Protein 3ZRI (pdb70)

Structure (mmCIF, N/CA/C/O backbone):
data_3ZRI
#
_entry.id   3ZRI
#
_cell.length_a   71.898
_cell.length_b   72.990
_cell.length_c   73.033
_cell.angle_alpha   90.00
_cell.angle_beta   90.00
_cell.angle_gamma   90.00
#
_symmetry.space_group_name_H-M   'I 2 2 2'
#
loop_
_entity.id
_entity.type
_entity.pdbx_description
1 polymer 'CLPB PROTEIN'
2 water water
#
loop_
_atom_site.group_PDB
_atom_site.id
_atom_site.type_symbol
_atom_site.label_atom_id
_atom_site.label_alt_id
_atom_site.label_comp_id
_atom_site.label_asym_id
_atom_site.label_entity_id
_atom_site.label_seq_id
_atom_site.pdbx_PDB_ins_code
_atom_site.Cartn_x
_atom_site.Cartn_y
_atom_site.Cartn_z
_atom_site.occupancy
_atom_site.B_iso_or_equiv
_atom_site.auth_seq_id
_atom_site.auth_comp_id
_atom_site.auth_asym_id
_atom_site.auth_atom_id
_atom_site.pdbx_PDB_model_num
ATOM 1 N N . HIS A 1 5 ? 11.043 -51.405 3.273 1.00 28.71 -7 HIS A N 1
ATOM 2 C CA . HIS A 1 5 ? 12.280 -52.102 2.852 1.00 29.74 -7 HIS A CA 1
ATOM 3 C C . HIS A 1 5 ? 13.568 -51.505 3.474 1.00 30.84 -7 HIS A C 1
ATOM 4 O O . HIS A 1 5 ? 13.684 -50.273 3.657 1.00 33.04 -7 HIS A O 1
ATOM 11 N N . HIS A 1 6 ? 14.558 -52.360 3.750 1.00 29.98 -6 HIS A N 1
ATOM 12 C CA . HIS A 1 6 ? 15.794 -51.887 4.333 1.00 31.38 -6 HIS A CA 1
ATOM 13 C C . HIS A 1 6 ? 16.788 -51.206 3.298 1.00 32.66 -6 HIS A C 1
ATOM 14 O O . HIS A 1 6 ? 17.706 -50.493 3.707 1.00 34.10 -6 HIS A O 1
ATOM 21 N N . HIS A 1 7 ? 16.596 -51.442 1.991 1.00 30.95 -5 HIS A N 1
ATOM 22 C CA . HIS A 1 7 ? 17.447 -50.911 0.918 1.00 33.97 -5 HIS A CA 1
ATOM 23 C C . HIS A 1 7 ? 16.606 -50.052 -0.074 1.00 33.60 -5 HIS A C 1
ATOM 24 O O . HIS A 1 7 ? 17.050 -49.818 -1.236 1.00 37.13 -5 HIS A O 1
ATOM 31 N N . HIS A 1 8 ? 15.386 -49.686 0.278 1.00 27.94 -4 HIS A N 1
ATOM 32 C CA . HIS A 1 8 ? 14.763 -48.626 -0.528 1.00 26.44 -4 HIS A CA 1
ATOM 33 C C . HIS A 1 8 ? 14.256 -47.558 0.425 1.00 26.76 -4 HIS A C 1
ATOM 34 O O . HIS A 1 8 ? 13.569 -47.857 1.387 1.00 28.57 -4 HIS A O 1
ATOM 41 N N . HIS A 1 9 ? 14.546 -46.305 0.129 1.00 26.93 -3 HIS A N 1
ATOM 42 C CA . HIS A 1 9 ? 14.100 -45.214 0.941 1.00 27.05 -3 HIS A CA 1
ATOM 43 C C . HIS A 1 9 ? 12.589 -45.018 0.793 1.00 23.90 -3 HIS A C 1
ATOM 44 O O . HIS A 1 9 ? 11.992 -45.400 -0.240 1.00 20.70 -3 HIS A O 1
ATOM 51 N N . HIS A 1 10 ? 11.977 -44.387 1.799 1.00 19.99 -2 HIS A N 1
ATOM 52 C CA . HIS A 1 10 ? 10.645 -43.827 1.592 1.00 18.73 -2 HIS A CA 1
ATOM 53 C C . HIS A 1 10 ? 10.617 -42.830 0.392 1.00 18.45 -2 HIS A C 1
ATOM 54 O O . HIS A 1 10 ? 11.506 -41.962 0.268 1.00 18.84 -2 HIS A O 1
ATOM 61 N N . THR A 1 11 ? 9.547 -42.905 -0.415 1.00 15.35 -1 THR A N 1
ATOM 62 C CA . THR A 1 11 ? 9.337 -41.991 -1.588 1.00 15.12 -1 THR A CA 1
ATOM 63 C C . THR A 1 11 ? 8.004 -41.317 -1.442 1.00 17.36 -1 THR A C 1
ATOM 64 O O . THR A 1 11 ? 7.125 -41.800 -0.712 1.00 18.20 -1 THR A O 1
ATOM 68 N N . ASP A 1 12 ? 7.860 -40.155 -2.060 1.00 18.33 0 ASP A N 1
ATOM 69 C CA . ASP A 1 12 ? 6.603 -39.473 -2.156 1.00 20.02 0 ASP A CA 1
ATOM 70 C C . ASP A 1 12 ? 6.173 -39.330 -3.653 1.00 18.62 0 ASP A C 1
ATOM 71 O O . ASP A 1 12 ? 6.941 -39.684 -4.541 1.00 17.39 0 ASP A O 1
ATOM 76 N N . PRO A 1 13 ? 4.923 -38.904 -3.925 1.00 18.66 1 PRO A N 1
ATOM 77 C CA . PRO A 1 13 ? 4.374 -38.915 -5.289 1.00 19.47 1 PRO A CA 1
ATOM 78 C C . PRO A 1 13 ? 5.342 -38.233 -6.224 1.00 19.19 1 PRO A C 1
ATOM 79 O O . PRO A 1 13 ? 5.989 -37.258 -5.840 1.00 21.32 1 PRO A O 1
ATOM 83 N N . ILE A 1 14 ? 5.466 -38.763 -7.438 1.00 17.14 2 ILE A N 1
ATOM 84 C CA . ILE A 1 14 ? 6.509 -38.301 -8.378 1.00 17.43 2 ILE A CA 1
ATOM 85 C C . ILE A 1 14 ? 6.185 -36.853 -8.711 1.00 19.37 2 ILE A C 1
ATOM 86 O O . ILE A 1 14 ? 4.982 -36.470 -8.800 1.00 20.21 2 ILE A O 1
ATOM 91 N N . ARG A 1 15 ? 7.238 -36.014 -8.771 1.00 16.22 3 ARG A N 1
ATOM 92 C CA . ARG A 1 15 ? 7.136 -34.588 -9.170 1.00 17.67 3 ARG A CA 1
ATOM 93 C C . ARG A 1 15 ? 7.839 -34.433 -10.485 1.00 18.37 3 ARG A C 1
ATOM 94 O O . ARG A 1 15 ? 8.979 -34.852 -10.628 1.00 18.24 3 ARG A O 1
ATOM 102 N N . ILE A 1 16 ? 7.199 -33.763 -11.428 1.00 16.39 4 ILE A N 1
ATOM 103 C CA . ILE A 1 16 ? 7.839 -33.532 -12.720 1.00 18.89 4 ILE A CA 1
ATOM 104 C C . ILE A 1 16 ? 8.700 -32.271 -12.713 1.00 21.86 4 ILE A C 1
ATOM 105 O O . ILE A 1 16 ? 8.312 -31.283 -12.120 1.00 22.74 4 ILE A O 1
ATOM 110 N N . GLU A 1 17 ? 9.856 -32.322 -13.397 1.00 24.18 5 GLU A N 1
ATOM 111 C CA . GLU A 1 17 ? 10.798 -31.208 -13.442 1.00 28.65 5 GLU A CA 1
ATOM 112 C C . GLU A 1 17 ? 10.149 -30.058 -14.085 1.00 27.64 5 GLU A C 1
ATOM 113 O O . GLU A 1 17 ? 9.520 -30.232 -15.112 1.00 25.62 5 GLU A O 1
ATOM 119 N N . LEU A 1 18 ? 10.330 -28.873 -13.505 1.00 27.72 6 LEU A N 1
ATOM 120 C CA A LEU A 1 18 ? 9.742 -27.677 -14.026 0.79 27.41 6 LEU A CA 1
ATOM 121 C CA B LEU A 1 18 ? 9.764 -27.647 -14.003 0.21 26.99 6 LEU A CA 1
ATOM 122 C C . LEU A 1 18 ? 10.039 -27.444 -15.507 1.00 27.54 6 LEU A C 1
ATOM 123 O O . LEU A 1 18 ? 9.136 -27.064 -16.280 1.00 26.67 6 LEU A O 1
ATOM 132 N N . PRO A 1 19 ? 11.313 -27.657 -15.930 1.00 29.53 7 PRO A N 1
ATOM 133 C CA . PRO A 1 19 ? 11.567 -27.370 -17.350 1.00 29.48 7 PRO A CA 1
ATOM 134 C C . PRO A 1 19 ? 10.708 -28.230 -18.305 1.00 26.90 7 PRO A C 1
ATOM 135 O O . PRO A 1 19 ? 10.341 -27.745 -19.373 1.00 26.68 7 PRO A O 1
ATOM 139 N N . THR A 1 20 ? 10.387 -29.468 -17.893 1.00 25.34 8 THR A N 1
ATOM 140 C CA . THR A 1 20 ? 9.580 -30.388 -18.720 1.00 24.15 8 THR A CA 1
ATOM 141 C C . THR A 1 20 ? 8.125 -29.849 -18.763 1.00 24.50 8 THR A C 1
ATOM 142 O O . THR A 1 20 ? 7.480 -29.838 -19.810 1.00 24.12 8 THR A O 1
ATOM 146 N N . LEU A 1 21 ? 7.630 -29.298 -17.660 1.00 21.45 9 LEU A N 1
ATOM 147 C CA . LEU A 1 21 ? 6.268 -28.719 -17.695 1.00 22.31 9 LEU A CA 1
ATOM 148 C C . LEU A 1 21 ? 6.165 -27.481 -18.558 1.00 24.19 9 LEU A C 1
ATOM 149 O O . LEU A 1 21 ? 5.191 -27.297 -19.294 1.00 24.07 9 LEU A O 1
ATOM 154 N N . ILE A 1 22 ? 7.180 -26.623 -18.438 1.00 25.75 10 ILE A N 1
ATOM 155 C CA . ILE A 1 22 ? 7.264 -25.410 -19.197 1.00 27.03 10 ILE A CA 1
ATOM 156 C C . ILE A 1 22 ? 7.226 -25.712 -20.709 1.00 27.50 10 ILE A C 1
ATOM 157 O O . ILE A 1 22 ? 6.536 -25.047 -21.476 1.00 29.19 10 ILE A O 1
ATOM 162 N N . ALA A 1 23 ? 7.916 -26.762 -21.132 1.00 29.04 11 AL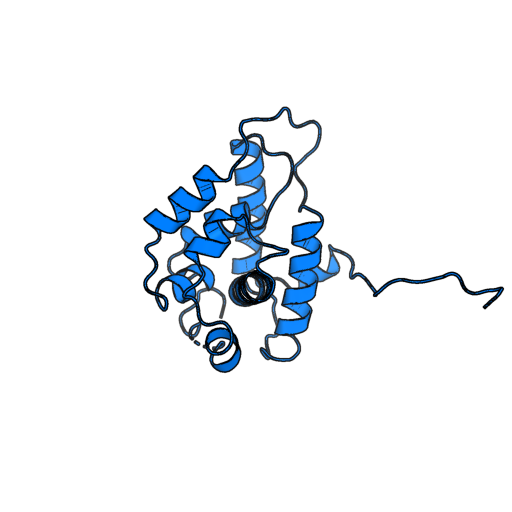A A N 1
ATOM 163 C CA . ALA A 1 23 ? 7.878 -27.144 -22.543 1.00 29.94 11 ALA A CA 1
ATOM 164 C C . ALA A 1 23 ? 6.510 -27.587 -23.073 1.00 28.56 11 ALA A C 1
ATOM 165 O O . ALA A 1 23 ? 6.338 -27.581 -24.296 1.00 29.83 11 ALA A O 1
ATOM 167 N N . LYS A 1 24 ? 5.557 -27.994 -22.208 1.00 25.93 12 LYS A N 1
ATOM 168 C CA . LYS A 1 24 ? 4.182 -28.348 -22.634 1.00 26.09 12 LYS A CA 1
ATOM 169 C C . LYS A 1 24 ? 3.316 -27.147 -22.973 1.00 27.57 12 LYS A C 1
ATOM 170 O O . LYS A 1 24 ? 2.274 -27.279 -23.649 1.00 27.52 12 LYS A O 1
ATOM 176 N N . LEU A 1 25 ? 3.703 -26.002 -22.427 1.00 28.61 13 LEU A N 1
ATOM 177 C CA . LEU A 1 25 ? 2.854 -24.781 -22.540 1.00 30.01 13 LEU A CA 1
ATOM 178 C C . LEU A 1 25 ? 2.579 -24.379 -23.984 1.00 31.20 13 LEU A C 1
ATOM 179 O O . LEU A 1 25 ? 3.506 -24.442 -24.793 1.00 29.78 13 LEU A O 1
ATOM 184 N N . ASN A 1 26 ? 1.312 -24.085 -24.349 1.00 32.34 14 ASN A N 1
ATOM 185 C CA A ASN A 1 26 ? 1.065 -23.497 -25.657 0.30 32.35 14 ASN A CA 1
ATOM 186 C CA B ASN A 1 26 ? 0.966 -23.429 -25.649 0.70 32.62 14 ASN A CA 1
ATOM 187 C C . ASN A 1 26 ? 1.815 -22.153 -25.765 1.00 33.49 14 ASN A C 1
ATOM 188 O O . ASN A 1 26 ? 2.218 -21.562 -24.750 1.00 30.99 14 ASN A O 1
ATOM 197 N N . ALA A 1 27 ? 2.148 -21.731 -26.993 1.00 34.44 15 ALA A N 1
ATOM 198 C CA . ALA A 1 27 ? 2.955 -20.527 -27.145 1.00 35.86 15 ALA A CA 1
ATOM 199 C C . ALA A 1 27 ? 2.333 -19.294 -26.443 1.00 35.72 15 ALA A C 1
ATOM 200 O O . ALA A 1 27 ? 3.043 -18.520 -25.775 1.00 32.40 15 ALA A O 1
ATOM 202 N N . GLN A 1 28 ? 1.003 -19.143 -26.585 1.00 35.74 16 GLN A N 1
ATOM 203 C CA . GLN A 1 28 ? 0.285 -17.930 -26.173 1.00 37.36 16 GLN A CA 1
ATOM 204 C C . GLN A 1 28 ? 0.222 -18.030 -24.668 1.00 34.27 16 GLN A C 1
ATOM 205 O O . GLN A 1 28 ? 0.543 -17.111 -23.868 1.00 33.07 16 GLN A O 1
ATOM 211 N N . SER A 1 29 ? -0.101 -19.248 -24.246 1.00 36.30 17 SER A N 1
ATOM 212 C CA . SER A 1 29 ? -0.022 -19.508 -22.833 1.00 33.94 17 SER A CA 1
ATOM 213 C C . SER A 1 29 ? 1.370 -19.224 -22.234 1.00 32.62 17 SER A C 1
ATOM 214 O O . SER A 1 29 ? 1.441 -18.843 -21.083 1.00 30.94 17 SER A O 1
ATOM 217 N N . LYS A 1 30 ? 2.465 -19.481 -22.956 1.00 34.30 18 LYS A N 1
ATOM 218 C CA . LYS A 1 30 ? 3.825 -19.290 -22.396 1.00 33.83 18 LYS A CA 1
ATOM 219 C C . LYS A 1 30 ? 4.415 -17.847 -22.352 1.00 35.29 18 LYS A C 1
ATOM 220 O O . LYS A 1 30 ? 5.301 -17.527 -21.512 1.00 35.98 18 LYS A O 1
ATOM 226 N N . LEU A 1 31 ? 4.045 -17.019 -23.312 1.00 35.50 19 LEU A N 1
ATOM 227 C CA . LEU A 1 31 ? 4.393 -15.594 -23.207 1.00 35.94 19 LEU A CA 1
ATOM 228 C C . LEU A 1 31 ? 3.733 -14.961 -21.949 1.00 34.68 19 LEU A C 1
ATOM 229 O O . LEU A 1 31 ? 4.341 -14.131 -21.248 1.00 35.04 19 LEU A O 1
ATOM 234 N N . ALA A 1 32 ? 2.538 -15.428 -21.597 1.00 34.25 20 ALA A N 1
ATOM 235 C CA . ALA A 1 32 ? 1.880 -14.802 -20.446 1.00 33.04 20 ALA A CA 1
ATOM 236 C C . ALA A 1 32 ? 2.668 -15.015 -19.138 1.00 33.84 20 ALA A C 1
ATOM 237 O O . ALA A 1 32 ? 2.751 -14.115 -18.303 1.00 30.51 20 ALA A O 1
ATOM 239 N N . LEU A 1 33 ? 3.326 -16.196 -18.983 1.00 33.89 21 LEU A N 1
ATOM 24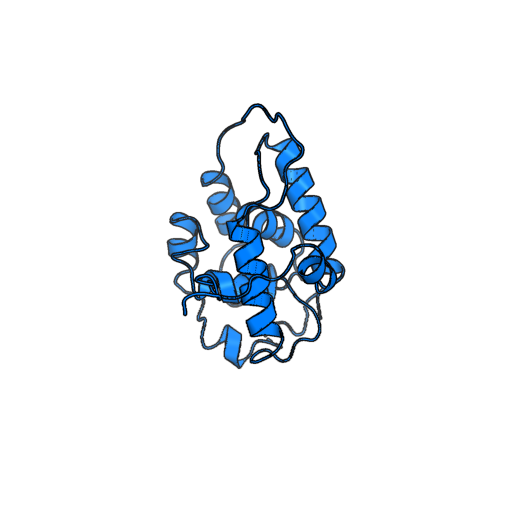0 C CA . LEU A 1 33 ? 4.124 -16.445 -17.789 1.00 33.90 21 LEU A CA 1
ATOM 241 C C . LEU A 1 33 ? 5.327 -15.589 -17.690 1.00 33.92 21 LEU A C 1
ATOM 242 O O . LEU A 1 33 ? 5.752 -15.226 -16.600 1.00 37.46 21 LEU A O 1
ATOM 247 N N . GLU A 1 34 ? 5.944 -15.311 -18.833 1.00 35.80 22 GLU A N 1
ATOM 248 C CA . GLU A 1 34 ? 7.146 -14.509 -18.901 1.00 34.45 22 GLU A CA 1
ATOM 249 C C . GLU A 1 34 ? 6.730 -13.091 -18.540 1.00 33.27 22 GLU A C 1
ATOM 250 O O . GLU A 1 34 ? 7.410 -12.378 -17.793 1.00 31.15 22 GLU A O 1
ATOM 256 N N . GLN A 1 35 ? 5.586 -12.708 -19.051 1.00 32.47 23 GLN A N 1
ATOM 257 C CA . GLN A 1 35 ? 5.064 -11.396 -18.693 1.00 33.35 23 GLN A CA 1
ATOM 258 C C . GLN A 1 35 ? 4.586 -11.290 -17.240 1.00 31.71 23 GLN A C 1
ATOM 259 O O . GLN A 1 35 ? 4.668 -10.211 -16.600 1.00 31.45 23 GLN A O 1
ATOM 265 N N . ALA A 1 36 ? 4.090 -12.413 -16.714 1.00 32.17 24 ALA A N 1
ATOM 266 C CA . ALA A 1 36 ? 3.719 -12.452 -15.307 1.00 29.29 24 ALA A CA 1
ATOM 267 C C . ALA A 1 36 ? 4.983 -12.267 -14.448 1.00 29.29 24 ALA A C 1
ATOM 268 O O . ALA A 1 36 ? 4.986 -11.540 -13.485 1.00 29.80 24 ALA A O 1
ATOM 270 N N . ALA A 1 37 ? 6.114 -12.849 -14.868 1.00 32.44 25 ALA A N 1
ATOM 271 C CA . ALA A 1 37 ? 7.397 -12.571 -14.219 1.00 31.06 25 ALA A CA 1
ATOM 272 C C . ALA A 1 37 ? 7.833 -11.114 -14.302 1.00 30.99 25 ALA A C 1
ATOM 273 O O . ALA A 1 37 ? 8.311 -10.528 -13.323 1.00 30.61 25 ALA A O 1
ATOM 275 N N . SER A 1 38 ? 7.624 -10.487 -15.457 1.00 32.44 26 SER A N 1
ATOM 276 C CA . SER A 1 38 ? 7.881 -9.055 -15.614 1.00 31.65 26 SER A CA 1
ATOM 277 C C . SER A 1 38 ? 6.981 -8.236 -14.717 1.00 30.19 26 SER A C 1
ATOM 278 O O . SER A 1 38 ? 7.433 -7.291 -14.049 1.00 30.19 26 SER A O 1
ATOM 281 N N . LEU A 1 39 ? 5.711 -8.633 -14.667 1.00 29.40 27 LEU A N 1
ATOM 282 C CA . LEU A 1 39 ? 4.766 -7.986 -13.754 1.00 28.17 27 LEU A CA 1
ATOM 283 C C . LEU A 1 39 ? 5.278 -8.118 -12.313 1.00 29.06 27 LEU A C 1
ATOM 284 O O . LEU A 1 39 ? 5.254 -7.156 -11.554 1.00 29.87 27 LEU A O 1
ATOM 289 N N . CYS A 1 40 ? 5.804 -9.293 -11.958 1.00 29.97 28 CYS A N 1
ATOM 290 C CA . CYS A 1 40 ? 6.490 -9.430 -10.682 1.00 30.89 28 CYS A CA 1
ATOM 291 C C . CYS A 1 40 ? 7.561 -8.402 -10.341 1.00 32.43 28 CYS A C 1
ATOM 292 O O . CYS A 1 40 ? 7.531 -7.839 -9.273 1.00 32.68 28 CYS A O 1
ATOM 295 N N . ILE A 1 41 ? 8.543 -8.191 -11.219 1.00 33.63 29 ILE A N 1
ATOM 296 C CA . ILE A 1 41 ? 9.582 -7.172 -10.989 1.00 34.83 29 ILE A CA 1
ATOM 297 C C . ILE A 1 41 ? 9.002 -5.802 -10.753 1.00 35.19 29 ILE A C 1
ATOM 298 O O . ILE A 1 41 ? 9.397 -5.094 -9.797 1.00 34.93 29 ILE A O 1
ATOM 303 N N . GLU A 1 42 ? 8.051 -5.440 -11.627 1.00 35.77 30 GLU A N 1
ATOM 304 C CA . GLU A 1 42 ? 7.366 -4.151 -11.604 1.00 36.82 30 GLU A CA 1
ATOM 305 C C . GLU A 1 42 ? 6.741 -3.941 -10.229 1.00 35.54 30 GLU A C 1
ATOM 306 O O . GLU A 1 42 ? 6.959 -2.895 -9.606 1.00 37.15 30 GLU A O 1
ATOM 312 N N . ARG A 1 43 ? 6.039 -4.976 -9.716 1.00 32.63 31 ARG A N 1
ATOM 313 C CA . ARG A 1 43 ? 5.437 -4.923 -8.369 1.00 31.40 31 ARG A CA 1
ATOM 314 C C . ARG A 1 43 ? 6.345 -5.161 -7.152 1.00 28.77 31 ARG A C 1
ATOM 315 O O . ARG A 1 43 ? 5.898 -5.010 -6.027 1.00 29.11 31 ARG A O 1
ATOM 323 N N . GLN A 1 44 ? 7.615 -5.483 -7.374 1.00 29.06 32 GLN A N 1
ATOM 324 C CA . GLN A 1 44 ? 8.554 -5.825 -6.287 1.00 28.81 32 GLN A CA 1
ATOM 325 C C . GLN A 1 44 ? 8.040 -7.045 -5.555 1.00 25.01 32 GLN A C 1
ATOM 326 O O . GLN A 1 44 ? 7.987 -7.075 -4.338 1.00 27.24 32 GLN A O 1
ATOM 332 N N . HIS A 1 45 ? 7.549 -8.035 -6.309 1.00 23.92 33 HIS A N 1
ATOM 333 C CA . HIS A 1 45 ? 7.107 -9.285 -5.677 1.00 21.27 33 HIS A CA 1
ATOM 334 C C . HIS A 1 45 ? 8.177 -10.359 -5.940 1.00 20.04 33 HIS A C 1
ATOM 335 O O . HIS A 1 45 ? 8.730 -10.428 -7.038 1.00 19.73 33 HIS A O 1
ATOM 342 N N . PRO A 1 46 ? 8.446 -11.219 -4.931 1.00 19.20 34 PRO A N 1
ATOM 343 C CA . PRO A 1 46 ? 9.574 -12.142 -5.040 1.00 18.11 34 PRO A CA 1
ATOM 344 C C . PRO A 1 46 ? 9.379 -13.416 -5.828 1.00 17.07 34 PRO A C 1
ATOM 345 O O . PRO A 1 46 ? 10.362 -14.084 -6.153 1.00 16.55 34 PRO A O 1
ATOM 349 N N . GLU A 1 47 ? 8.147 -13.778 -6.137 1.00 15.69 35 GLU A N 1
ATOM 350 C CA . GLU A 1 47 ? 7.923 -15.029 -6.905 1.00 15.68 35 GLU A CA 1
ATOM 351 C C . GLU A 1 47 ? 6.638 -14.939 -7.719 1.00 15.57 35 GLU A C 1
ATOM 352 O O . GLU A 1 47 ? 5.723 -14.215 -7.350 1.00 15.20 35 GLU A O 1
ATOM 358 N N . VAL A 1 48 ? 6.625 -15.630 -8.853 1.00 14.37 36 VAL A N 1
ATOM 359 C CA . VAL A 1 48 ? 5.484 -15.522 -9.775 1.00 15.87 36 VAL A CA 1
ATOM 360 C C . VAL A 1 48 ? 4.387 -16.443 -9.244 1.00 15.42 36 VAL A C 1
ATOM 361 O O . VAL A 1 48 ? 4.676 -17.596 -8.944 1.00 15.33 36 VAL A O 1
ATOM 365 N N . THR A 1 49 ? 3.150 -15.925 -9.095 1.00 1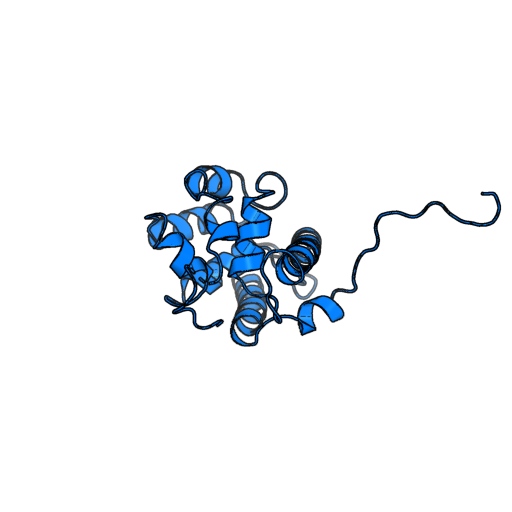6.10 37 THR A N 1
ATOM 366 C CA . THR A 1 49 ? 2.046 -16.723 -8.536 1.00 15.54 37 THR A CA 1
ATOM 367 C C . THR A 1 49 ? 0.942 -16.859 -9.609 1.00 14.88 37 THR A C 1
ATOM 368 O O . THR A 1 49 ? 0.970 -16.225 -10.645 1.00 14.08 37 THR A O 1
ATOM 372 N N . LEU A 1 50 ? 0.060 -17.807 -9.381 1.00 12.59 38 LEU A N 1
ATOM 373 C CA . LEU A 1 50 ? -1.108 -17.942 -10.193 1.00 12.43 38 LEU A CA 1
ATOM 374 C C . LEU A 1 50 ? -1.760 -16.558 -10.383 1.00 11.08 38 LEU A C 1
ATOM 375 O O . LEU A 1 50 ? -2.226 -16.217 -11.488 1.00 12.96 38 LEU A O 1
ATOM 380 N N . GLU A 1 51 ? -1.857 -15.757 -9.298 1.00 12.04 39 GLU A N 1
ATOM 381 C CA . GLU A 1 51 ? -2.604 -14.489 -9.465 1.00 12.08 39 GLU A CA 1
ATOM 382 C C . GLU A 1 51 ? -1.935 -13.624 -10.505 1.00 11.99 39 GLU A C 1
ATOM 383 O O . GLU A 1 51 ? -2.609 -12.893 -11.273 1.00 11.93 39 GLU A O 1
ATOM 389 N N . HIS A 1 52 ? -0.586 -13.581 -10.515 1.00 15.02 40 HIS A N 1
ATOM 390 C CA . HIS A 1 52 ? 0.093 -12.792 -11.567 1.00 13.98 40 HIS A CA 1
ATOM 391 C C . HIS A 1 52 ? -0.250 -13.295 -12.931 1.00 13.79 40 HIS A C 1
ATOM 392 O O . HIS A 1 52 ? -0.388 -12.488 -13.895 1.00 14.31 40 HIS A O 1
ATOM 399 N N . TYR A 1 53 ? -0.260 -14.619 -13.090 1.00 13.51 41 TYR A N 1
ATOM 400 C CA . TYR A 1 53 ? -0.594 -15.219 -14.387 1.00 14.93 41 TYR A CA 1
ATOM 401 C C . TYR A 1 53 ? -2.024 -14.867 -14.810 1.00 16.86 41 TYR A C 1
ATOM 402 O O . TYR A 1 53 ? -2.211 -14.401 -15.936 1.00 16.95 41 TYR A O 1
ATOM 411 N N . LEU A 1 54 ? -3.006 -14.968 -13.882 1.00 15.61 42 LEU A N 1
ATOM 412 C CA . LEU A 1 54 ? -4.385 -14.619 -14.217 1.00 13.80 42 LEU A CA 1
ATOM 413 C C . LEU A 1 54 ? -4.446 -13.126 -14.586 1.00 16.44 42 LEU A C 1
ATOM 414 O O . LEU A 1 54 ? -5.121 -12.714 -15.539 1.00 17.21 42 LEU A O 1
ATOM 419 N N . ASP A 1 55 ? -3.701 -12.311 -13.838 1.00 13.62 43 ASP A N 1
ATOM 420 C CA . ASP A 1 55 ? -3.732 -10.847 -14.117 1.00 14.46 43 ASP A CA 1
ATOM 421 C C . ASP A 1 55 ? -3.386 -10.566 -15.587 1.00 17.45 43 ASP A C 1
ATOM 422 O O . ASP A 1 55 ? -4.056 -9.783 -16.265 1.00 17.79 43 ASP A O 1
ATOM 427 N N . VAL A 1 56 ? -2.303 -11.175 -16.062 1.00 17.13 44 VAL A N 1
ATOM 428 C CA . VAL A 1 56 ? -1.768 -10.890 -17.403 1.00 19.93 44 VAL A CA 1
ATOM 429 C C . VAL A 1 56 ? -2.718 -11.489 -18.411 1.00 20.26 44 VAL A C 1
ATOM 430 O O . VAL A 1 56 ? -2.960 -10.888 -19.463 1.00 21.66 44 VAL A O 1
ATOM 434 N N . LEU A 1 57 ? -3.292 -12.658 -18.087 1.00 19.71 45 LEU A N 1
ATOM 435 C CA . LEU A 1 57 ? -4.283 -13.258 -19.000 1.00 20.52 45 LEU A CA 1
ATOM 436 C C . LEU A 1 57 ? -5.557 -12.445 -19.193 1.00 21.36 45 LEU A C 1
ATOM 437 O O . LEU A 1 57 ? -6.184 -12.519 -20.254 1.00 21.07 45 LEU A O 1
ATOM 442 N N . LEU A 1 58 ? -5.932 -11.646 -18.190 1.00 21.48 46 LEU A N 1
ATOM 443 C CA . LEU A 1 58 ? -7.118 -10.781 -18.322 1.00 24.29 46 LEU A CA 1
ATOM 444 C C . LEU A 1 58 ? -6.960 -9.689 -19.372 1.00 25.42 46 LEU A C 1
ATOM 445 O O . LEU A 1 58 ? -7.961 -9.121 -19.840 1.00 26.19 46 LEU A O 1
ATOM 450 N N . ASP A 1 59 ? -5.722 -9.463 -19.814 1.00 26.55 47 ASP A N 1
ATOM 451 C CA . ASP A 1 59 ? -5.468 -8.431 -20.815 1.00 29.14 47 ASP A CA 1
ATOM 452 C C . ASP A 1 59 ? -5.715 -8.900 -22.228 1.00 29.33 47 ASP A C 1
ATOM 453 O O . ASP A 1 59 ? -5.765 -8.092 -23.147 1.00 30.84 47 ASP A O 1
ATOM 458 N N . ASN A 1 60 ? -5.870 -10.202 -22.424 1.00 25.95 48 ASN A N 1
ATOM 459 C CA . ASN A 1 60 ? -6.127 -10.771 -23.725 1.00 25.39 48 ASN A CA 1
ATOM 460 C C . ASN A 1 60 ? -7.579 -11.268 -23.727 1.00 25.63 48 ASN A C 1
ATOM 461 O O . ASN A 1 60 ? -7.893 -12.223 -23.016 1.00 23.82 48 ASN A O 1
ATOM 466 N N . PRO A 1 61 ? -8.497 -10.592 -24.499 1.00 25.53 49 PRO A N 1
ATOM 467 C CA . PRO A 1 61 ? -9.931 -10.954 -24.501 1.00 25.41 49 PRO A CA 1
ATOM 468 C C . PRO A 1 61 ? -10.167 -12.356 -25.037 1.00 23.21 49 PRO A C 1
ATOM 469 O O . PRO A 1 61 ? -11.226 -12.968 -24.770 1.00 22.40 49 PRO A O 1
ATOM 473 N N . LEU A 1 62 ? -9.175 -12.920 -25.747 1.00 21.40 50 LEU A N 1
ATOM 474 C CA . LEU A 1 62 ? -9.313 -14.300 -26.228 1.00 21.41 50 LEU A CA 1
ATOM 475 C C . LEU A 1 62 ? -8.426 -15.316 -25.481 1.00 20.46 50 LEU A C 1
ATOM 476 O O . LEU A 1 62 ? -8.169 -16.384 -25.995 1.00 20.89 50 LEU A O 1
ATOM 481 N N . SER A 1 63 ? -7.945 -14.972 -24.281 1.00 19.12 51 SER A N 1
ATOM 482 C CA . SER A 1 63 ? -7.308 -16.051 -23.459 1.00 17.70 51 SER A CA 1
ATOM 483 C C . SER A 1 63 ? -8.397 -16.996 -22.950 1.00 16.51 51 SER A C 1
ATOM 484 O O . SER A 1 63 ? -9.604 -16.632 -22.874 1.00 17.75 51 SER A O 1
ATOM 487 N N . ASP A 1 64 ? -8.023 -18.214 -22.564 1.00 16.22 52 ASP A N 1
ATOM 488 C CA . ASP A 1 64 ? -9.033 -19.176 -22.134 1.00 14.74 52 ASP A CA 1
ATOM 489 C C . ASP A 1 64 ? -9.664 -18.563 -20.910 1.00 14.89 52 ASP A C 1
ATOM 490 O O . ASP A 1 64 ? -10.825 -18.768 -20.659 1.00 15.69 52 ASP A O 1
ATOM 495 N N . VAL A 1 65 ? -8.818 -17.936 -20.060 1.00 15.88 53 VAL A N 1
ATOM 496 C CA . VAL A 1 65 ? -9.362 -17.374 -18.787 1.00 15.35 53 VAL A CA 1
ATOM 497 C C . VAL A 1 65 ? -10.456 -16.329 -19.061 1.00 16.66 53 VAL A C 1
ATOM 498 O O . VAL A 1 65 ? -11.525 -16.364 -18.428 1.00 16.21 53 VAL A O 1
ATOM 502 N N . ARG A 1 66 ? -10.202 -15.408 -19.979 1.00 16.82 54 ARG A N 1
ATOM 503 C CA . ARG A 1 66 ? -11.238 -14.400 -20.285 1.00 19.54 54 ARG A CA 1
ATOM 504 C C . ARG A 1 66 ? -12.508 -15.055 -20.822 1.00 20.58 54 ARG A C 1
ATOM 505 O O . ARG A 1 66 ? -13.626 -14.564 -20.520 1.00 20.83 54 ARG A O 1
ATOM 513 N N . LEU A 1 67 ? -12.362 -16.112 -21.627 1.00 17.66 55 LEU A N 1
ATOM 514 C CA . LEU A 1 67 ? -13.527 -16.780 -22.188 1.00 19.45 55 LEU A CA 1
ATOM 515 C C . LEU A 1 67 ? -14.336 -17.480 -21.107 1.00 19.49 55 LEU A C 1
ATOM 516 O O . LEU A 1 67 ? -15.576 -17.516 -21.238 1.00 20.78 55 LEU A O 1
ATOM 521 N N . VAL A 1 68 ? -13.659 -18.082 -20.096 1.00 19.05 56 VAL A N 1
ATOM 522 C CA . VAL A 1 68 ? -14.362 -18.710 -18.985 1.00 18.60 56 VAL A CA 1
ATOM 523 C C . VAL A 1 68 ? -15.076 -17.631 -18.170 1.00 18.36 56 VAL A C 1
ATOM 524 O O . VAL A 1 68 ? -16.262 -17.808 -17.785 1.00 21.04 56 VAL A O 1
ATOM 528 N N . LEU A 1 69 ? -14.411 -16.495 -17.974 1.00 16.78 57 LEU A N 1
ATOM 529 C CA . LEU A 1 69 ? -15.015 -15.464 -17.111 1.00 19.66 57 LEU A CA 1
ATOM 530 C C . LEU A 1 69 ? -16.269 -14.921 -17.860 1.00 23.02 57 LEU A C 1
ATOM 531 O O . LEU A 1 69 ? -17.284 -14.625 -17.246 1.00 23.49 57 LEU A O 1
ATOM 536 N N . LYS A 1 70 ? -16.167 -14.774 -19.174 1.00 22.37 58 LYS A N 1
ATOM 537 C CA . LYS A 1 70 ? -17.316 -14.239 -19.932 1.00 25.12 58 LYS A CA 1
ATOM 538 C C . LYS A 1 70 ? -18.519 -15.202 -19.785 1.00 26.89 58 LYS A C 1
ATOM 539 O O . LYS A 1 70 ? -19.673 -14.755 -19.574 1.00 25.58 58 LYS A O 1
ATOM 545 N N . GLN A 1 71 ? -18.250 -16.505 -19.921 1.00 26.84 59 GLN A N 1
ATOM 546 C CA A GLN A 1 71 ? -19.268 -17.537 -19.803 0.48 29.41 59 GLN A CA 1
ATOM 547 C CA B GLN A 1 71 ? -19.309 -17.492 -19.826 0.52 29.11 59 GLN A CA 1
ATOM 548 C C . GLN A 1 71 ? -19.929 -17.475 -18.423 1.00 30.80 59 GLN A C 1
ATOM 549 O O . GLN A 1 71 ? -21.158 -17.566 -18.281 1.00 32.41 59 GLN A O 1
ATOM 560 N N . ALA A 1 72 ? -19.127 -17.297 -17.385 1.00 28.62 60 ALA A N 1
ATOM 561 C CA . ALA A 1 72 ? -19.668 -17.135 -16.032 1.00 29.48 60 ALA A CA 1
ATOM 562 C C . ALA A 1 72 ? -20.321 -15.773 -15.647 1.00 30.53 60 ALA A C 1
ATOM 563 O O . ALA A 1 72 ? -20.792 -15.570 -14.501 1.00 30.11 60 ALA A O 1
ATOM 565 N N . GLY A 1 73 ? -20.323 -14.818 -16.580 1.00 29.94 61 GLY A N 1
ATOM 566 C CA . GLY A 1 73 ? -20.763 -13.474 -16.262 1.00 30.04 61 GLY A CA 1
ATOM 567 C C . GLY A 1 73 ? -19.940 -12.682 -15.273 1.00 30.29 61 GLY A C 1
ATOM 568 O O . GLY A 1 73 ? -20.501 -11.805 -14.557 1.00 29.60 61 GLY A O 1
ATOM 569 N N . LEU A 1 74 ? -18.610 -12.912 -15.236 1.00 25.64 62 LEU A N 1
ATOM 570 C CA . LEU A 1 74 ? -17.764 -12.132 -14.376 1.00 26.73 62 LEU A CA 1
ATOM 571 C C . LEU A 1 74 ? -17.049 -11.010 -15.081 1.00 27.86 62 LEU A C 1
ATOM 572 O O . LEU A 1 74 ? -16.325 -11.250 -16.057 1.00 27.68 62 LEU A O 1
ATOM 577 N N . GLU A 1 75 ? -17.218 -9.779 -14.589 1.00 30.17 63 GLU A N 1
ATOM 578 C CA . GLU A 1 75 ? -16.605 -8.636 -15.286 1.00 34.03 63 GLU A CA 1
ATOM 579 C C . GLU A 1 75 ? -15.109 -8.613 -15.065 1.00 33.24 63 GLU A C 1
ATOM 580 O O . GLU A 1 75 ? -14.644 -8.830 -13.947 1.00 31.98 63 GLU A O 1
ATOM 586 N N . VAL A 1 76 ? -14.359 -8.323 -16.123 1.00 33.98 64 VAL A N 1
ATOM 587 C CA . VAL A 1 76 ? -12.908 -8.300 -16.013 1.00 33.78 64 VAL A CA 1
ATOM 588 C C . VAL A 1 76 ? -12.427 -7.301 -14.952 1.00 33.51 64 VAL A C 1
ATOM 589 O O . VAL A 1 76 ? -11.440 -7.563 -14.227 1.00 31.05 64 VAL A O 1
ATOM 593 N N . ASP A 1 77 ? -13.117 -6.153 -14.854 1.00 33.59 65 ASP A N 1
ATOM 594 C CA . ASP A 1 77 ? -12.700 -5.142 -13.896 1.00 34.67 65 ASP A CA 1
ATOM 595 C C . ASP A 1 77 ? -12.809 -5.661 -12.502 1.00 32.46 65 ASP A C 1
ATOM 596 O O . ASP A 1 77 ? -11.932 -5.392 -11.683 1.00 30.84 65 ASP A O 1
ATOM 601 N N . GLN A 1 78 ? -13.904 -6.353 -12.199 1.00 32.47 66 GLN A N 1
ATOM 602 C CA . GLN A 1 78 ? -14.083 -6.883 -10.843 1.00 32.78 66 GLN A CA 1
ATOM 60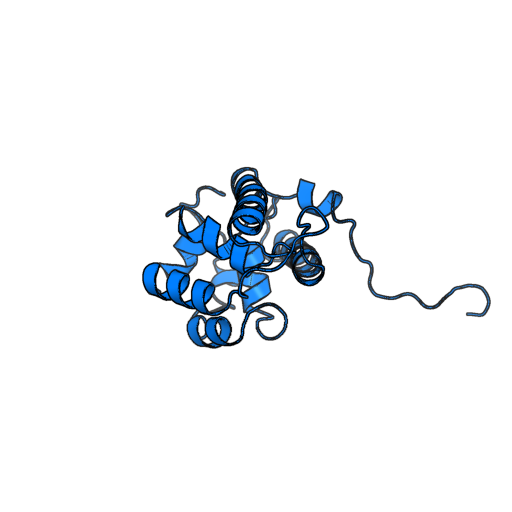3 C C . GLN A 1 78 ? -12.959 -7.863 -10.516 1.00 29.57 66 GLN A C 1
ATOM 604 O O . GLN A 1 78 ? -12.470 -7.911 -9.381 1.00 29.19 66 GLN A O 1
ATOM 610 N N . VAL A 1 79 ? -12.574 -8.669 -11.514 1.00 27.18 67 VAL A N 1
ATOM 611 C CA . VAL A 1 79 ? -11.585 -9.723 -11.261 1.00 24.28 67 VAL A CA 1
ATOM 612 C C . VAL A 1 79 ? -10.207 -9.101 -11.074 1.00 23.49 67 VAL A C 1
ATOM 613 O O . VAL A 1 79 ? -9.449 -9.488 -10.178 1.00 20.33 67 VAL A O 1
ATOM 617 N N . LYS A 1 80 ? -9.878 -8.145 -11.926 1.00 23.05 68 LYS A N 1
ATOM 618 C CA . LYS A 1 80 ? -8.622 -7.402 -11.841 1.00 24.60 68 LYS A CA 1
ATOM 619 C C . LYS A 1 80 ? -8.435 -6.748 -10.481 1.00 24.67 68 LYS A C 1
ATOM 620 O O . LYS A 1 80 ? -7.348 -6.832 -9.889 1.00 22.86 68 LYS A O 1
ATOM 626 N N . GLN A 1 81 ? -9.496 -6.048 -10.003 1.00 24.73 69 GLN A N 1
ATOM 627 C CA . GLN A 1 81 ? -9.478 -5.396 -8.691 1.00 25.78 69 GLN A CA 1
ATOM 628 C C . GLN A 1 81 ? -9.313 -6.395 -7.573 1.00 23.49 69 GLN A C 1
ATOM 629 O O . GLN A 1 81 ? -8.567 -6.164 -6.616 1.00 22.85 69 GLN A O 1
ATOM 635 N N . ALA A 1 82 ? -10.013 -7.526 -7.673 1.00 22.49 70 ALA A N 1
ATOM 636 C CA . ALA A 1 82 ? -9.857 -8.575 -6.691 1.00 21.04 70 ALA A CA 1
ATOM 637 C C . ALA A 1 82 ? -8.431 -9.105 -6.630 1.00 20.59 70 ALA A C 1
ATOM 638 O O . ALA A 1 82 ? -7.868 -9.219 -5.527 1.00 21.26 70 ALA A O 1
ATOM 640 N N . ILE A 1 83 ? -7.829 -9.402 -7.792 1.00 20.28 71 ILE A N 1
ATOM 641 C CA . ILE A 1 83 ? -6.469 -9.891 -7.810 1.00 17.79 71 ILE A CA 1
ATOM 642 C C . ILE A 1 83 ? -5.575 -8.805 -7.184 1.00 19.17 71 ILE A C 1
ATOM 643 O O . ILE A 1 83 ? -4.687 -9.096 -6.346 1.00 18.30 71 ILE A O 1
ATOM 648 N N . ALA A 1 84 ? -5.751 -7.534 -7.613 1.00 18.97 72 ALA A N 1
ATOM 649 C CA . ALA A 1 84 ? -4.843 -6.508 -7.087 1.00 20.68 72 ALA A CA 1
ATOM 650 C C . ALA A 1 84 ? -4.893 -6.394 -5.556 1.00 21.83 72 ALA A C 1
ATOM 651 O O . ALA A 1 84 ? -3.864 -6.165 -4.908 1.00 20.14 72 ALA A O 1
ATOM 653 N N . SER A 1 85 ? -6.095 -6.572 -4.970 1.00 21.37 73 SER A N 1
ATOM 654 C CA . SER A 1 85 ? -6.219 -6.407 -3.551 1.00 24.09 73 SER A CA 1
ATOM 655 C C . SER A 1 85 ? -5.500 -7.543 -2.821 1.00 24.00 73 SER A C 1
ATOM 656 O O . SER A 1 85 ? -5.224 -7.412 -1.627 1.00 23.92 73 SER A O 1
ATOM 659 N N . THR A 1 86 ? -5.162 -8.615 -3.539 1.00 20.75 74 THR A N 1
ATOM 660 C CA . THR A 1 86 ? -4.501 -9.778 -2.874 1.00 21.78 74 THR A CA 1
ATOM 661 C C . THR A 1 86 ? -2.988 -9.688 -2.834 1.00 21.67 74 THR A C 1
ATOM 662 O O . THR A 1 86 ? -2.335 -10.425 -2.102 1.00 20.58 74 THR A O 1
ATOM 666 N N . TYR A 1 87 ? -2.443 -8.775 -3.626 1.00 21.99 75 TYR A N 1
ATOM 667 C CA . TYR A 1 87 ? -1.032 -8.594 -3.787 1.00 22.75 75 TYR A CA 1
ATOM 668 C C . TYR A 1 87 ? -0.392 -8.013 -2.525 1.00 25.86 75 TYR A C 1
ATOM 669 O O . TYR A 1 87 ? -0.980 -7.115 -1.891 1.00 26.94 75 TYR A O 1
ATOM 678 N N . SER A 1 88 ? 0.861 -8.447 -2.263 1.00 27.21 76 SER A N 1
ATOM 679 C CA . SER A 1 88 ? 1.653 -7.888 -1.193 1.00 30.89 76 SER A CA 1
ATOM 680 C C . SER A 1 88 ? 2.002 -6.506 -1.556 1.00 32.73 76 SER A C 1
ATOM 681 O O . SER A 1 88 ? 1.835 -6.084 -2.721 1.00 31.31 76 SER A O 1
ATOM 684 N N . ARG A 1 89 ? 2.479 -5.770 -0.554 1.00 36.64 77 ARG A N 1
ATOM 685 C CA . ARG A 1 89 ? 3.177 -4.545 -0.881 1.00 38.68 77 ARG A CA 1
ATOM 686 C C . ARG A 1 89 ? 4.559 -4.836 -1.493 1.00 37.67 77 ARG A C 1
ATOM 687 O O . ARG A 1 89 ? 4.881 -5.973 -1.855 1.00 36.07 77 ARG A O 1
ATOM 695 N N . GLU A 1 90 ? 5.361 -3.800 -1.640 1.00 38.88 78 GLU A N 1
ATOM 696 C CA . GLU A 1 90 ? 6.651 -3.925 -2.295 1.00 39.14 78 GLU A CA 1
ATOM 697 C C . GLU A 1 90 ? 7.653 -4.600 -1.357 1.00 37.77 78 GLU A C 1
ATOM 698 O O . GLU A 1 90 ? 7.699 -4.306 -0.130 1.00 37.94 78 GLU A O 1
ATOM 704 N N . GLN A 1 91 ? 8.456 -5.514 -1.932 1.00 34.45 79 GLN A N 1
ATOM 705 C CA . GLN A 1 91 ? 9.465 -6.217 -1.148 1.00 33.26 79 GLN A CA 1
ATOM 706 C C . GLN A 1 91 ? 10.833 -5.946 -1.798 1.00 33.94 79 GLN A C 1
ATOM 707 O O . GLN A 1 91 ? 10.921 -5.593 -2.971 1.00 32.82 79 GLN A O 1
ATOM 713 N N . VAL A 1 92 ? 11.889 -6.133 -1.029 1.00 35.41 80 VAL A N 1
ATOM 714 C CA . VAL A 1 92 ? 13.231 -6.027 -1.567 1.00 36.93 80 VAL A CA 1
ATOM 715 C C . VAL A 1 92 ? 13.541 -7.373 -2.228 1.00 34.91 80 VAL A C 1
ATOM 716 O O . VAL A 1 92 ? 13.499 -8.406 -1.556 1.00 35.51 80 VAL A O 1
ATOM 720 N N . LEU A 1 93 ? 13.767 -7.361 -3.545 1.00 34.24 81 LEU A N 1
ATOM 721 C CA . LEU A 1 93 ? 14.071 -8.586 -4.327 1.00 33.91 81 LEU A CA 1
ATOM 722 C C . LEU A 1 93 ? 15.571 -8.806 -4.359 1.00 35.59 81 LEU A C 1
ATOM 723 O O . LEU A 1 93 ? 16.299 -7.981 -4.897 1.00 37.25 81 LEU A O 1
ATOM 728 N N . ASP A 1 94 ? 16.001 -9.900 -3.742 1.00 35.58 82 ASP A N 1
ATOM 729 C CA . ASP A 1 94 ? 17.393 -10.378 -3.730 1.00 35.71 82 ASP A CA 1
ATOM 730 C C . ASP A 1 94 ? 17.679 -11.180 -5.008 1.00 33.06 82 ASP A C 1
ATOM 731 O O . ASP A 1 94 ? 18.784 -11.109 -5.564 1.00 35.89 82 ASP A O 1
ATOM 736 N N . THR A 1 95 ? 16.701 -11.960 -5.464 1.00 27.42 83 THR A N 1
ATOM 737 C CA . THR A 1 95 ? 16.930 -12.835 -6.584 1.00 24.69 83 THR A CA 1
ATOM 738 C C . THR A 1 95 ? 15.845 -12.627 -7.660 1.00 22.12 83 THR A C 1
ATOM 739 O O . THR A 1 95 ? 14.805 -12.043 -7.382 1.00 20.42 83 THR A O 1
ATOM 743 N N . TYR A 1 96 ? 16.066 -13.086 -8.876 1.00 20.24 84 TYR A N 1
ATOM 744 C CA . TYR A 1 96 ? 15.082 -12.917 -9.954 1.00 19.22 84 TYR A CA 1
ATOM 745 C C . TYR A 1 96 ? 13.842 -13.780 -9.643 1.00 18.90 84 TYR A C 1
ATOM 746 O O . TYR A 1 96 ? 14.000 -14.954 -9.353 1.00 20.03 84 TYR A O 1
ATOM 755 N N . PRO A 1 97 ? 12.639 -13.208 -9.684 1.00 18.69 85 PRO A N 1
ATOM 756 C CA . PRO A 1 97 ? 11.452 -13.970 -9.341 1.00 18.62 85 PRO A CA 1
ATOM 757 C C . PRO A 1 97 ? 11.310 -15.268 -10.161 1.00 20.47 85 PRO A C 1
ATOM 758 O O . PRO A 1 97 ? 11.254 -15.203 -11.387 1.00 22.31 85 PRO A O 1
ATOM 762 N N . ALA A 1 98 ? 11.251 -16.424 -9.483 1.00 20.32 86 ALA A N 1
ATOM 763 C CA . ALA A 1 98 ? 10.940 -17.664 -10.185 1.00 17.99 86 ALA A CA 1
ATOM 764 C C . ALA A 1 98 ? 9.469 -18.032 -9.943 1.00 19.27 86 ALA A C 1
ATOM 765 O O . ALA A 1 98 ? 8.801 -17.480 -9.080 1.00 16.06 86 ALA A O 1
ATOM 767 N N . PHE A 1 99 ? 8.990 -19.060 -10.641 1.00 18.33 87 PHE A N 1
ATOM 768 C CA . PHE A 1 99 ? 7.642 -19.580 -10.343 1.00 21.08 87 PHE A CA 1
ATOM 769 C C . PHE A 1 99 ? 7.551 -20.072 -8.908 1.00 20.55 87 PHE A C 1
ATOM 770 O O . PHE A 1 99 ? 8.493 -20.698 -8.385 1.00 23.47 87 PHE A O 1
ATOM 778 N N . SER A 1 100 ? 6.458 -19.773 -8.218 1.00 16.73 88 SER A N 1
ATOM 779 C CA . SER A 1 100 ? 6.345 -20.204 -6.834 1.00 16.06 88 SER A CA 1
ATOM 780 C C . SER A 1 100 ? 6.183 -21.731 -6.836 1.00 16.03 88 SER A C 1
ATOM 781 O O . SER A 1 100 ? 5.707 -22.277 -7.822 1.00 16.07 88 SER A O 1
ATOM 784 N N . PRO A 1 101 ? 6.533 -22.378 -5.704 1.00 17.98 89 PRO A N 1
ATOM 785 C CA . PRO A 1 101 ? 6.392 -23.847 -5.668 1.00 18.91 89 PRO A CA 1
ATOM 786 C C . PRO A 1 101 ? 4.940 -24.276 -5.877 1.00 16.78 89 PRO A C 1
ATOM 787 O O . PRO A 1 101 ? 4.713 -25.300 -6.511 1.00 17.58 89 PRO A O 1
ATOM 791 N N . LEU A 1 102 ? 3.983 -23.467 -5.415 1.00 14.37 90 LEU A N 1
ATOM 792 C CA . LEU A 1 102 ? 2.593 -23.821 -5.496 1.00 13.18 90 LEU A CA 1
ATOM 793 C C . LEU A 1 102 ? 2.197 -23.737 -6.977 1.00 12.11 90 LEU A C 1
ATOM 794 O O . LEU A 1 102 ? 1.485 -24.589 -7.490 1.00 11.73 90 LEU A O 1
ATOM 799 N N . LEU A 1 103 ? 2.676 -22.717 -7.681 1.00 13.16 91 LEU A N 1
ATOM 800 C CA . LEU A 1 103 ? 2.383 -22.620 -9.111 1.00 11.05 91 LEU A CA 1
ATOM 801 C C . LEU A 1 103 ? 2.993 -23.760 -9.924 1.00 13.01 91 LEU A C 1
ATOM 802 O O . LEU A 1 103 ? 2.388 -24.254 -10.857 1.00 11.82 91 LEU A O 1
ATOM 807 N N . VAL A 1 104 ? 4.190 -24.219 -9.557 1.00 13.35 92 VAL A N 1
ATOM 808 C CA . VAL A 1 104 ? 4.748 -25.338 -10.267 1.00 12.82 92 VAL A CA 1
ATOM 809 C C . VAL A 1 104 ? 3.887 -26.616 -10.017 1.00 12.04 92 VAL A C 1
ATOM 810 O O . VAL A 1 104 ? 3.663 -27.389 -10.974 1.00 13.45 92 VAL A O 1
ATOM 814 N N . GLU A 1 105 ? 3.418 -26.808 -8.781 1.00 10.89 93 GLU A N 1
ATOM 815 C CA . GLU A 1 105 ? 2.562 -27.951 -8.517 1.00 10.25 93 GLU A CA 1
ATOM 816 C C . GLU A 1 105 ? 1.294 -27.847 -9.348 1.00 10.59 93 GLU A C 1
ATOM 817 O O . GLU A 1 105 ? 0.763 -28.882 -9.831 1.00 10.11 93 GLU A O 1
ATOM 823 N N . LEU A 1 106 ? 0.744 -26.638 -9.441 1.00 9.19 94 LEU A N 1
ATOM 824 C CA . LEU A 1 106 ? -0.430 -26.393 -10.274 1.00 9.71 94 LEU A CA 1
ATOM 825 C C . LEU A 1 106 ? -0.209 -26.763 -11.761 1.00 10.26 94 LEU A C 1
ATOM 826 O O . LEU A 1 106 ? -1.080 -27.390 -12.354 1.00 10.17 94 LEU A O 1
ATOM 831 N N . LEU A 1 107 ? 0.941 -26.387 -12.323 1.00 9.95 95 LEU A N 1
ATOM 832 C CA . LE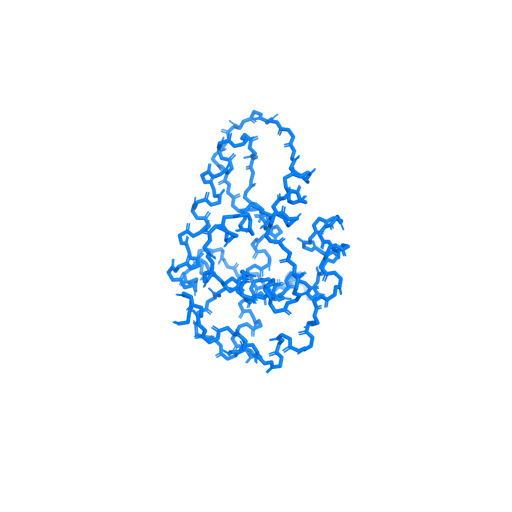U A 1 107 ? 1.209 -26.764 -13.674 1.00 11.98 95 LEU A CA 1
ATOM 833 C C . LEU A 1 107 ? 1.187 -28.281 -13.856 1.00 9.56 95 LEU A C 1
ATOM 834 O O . LEU A 1 107 ? 0.720 -28.790 -14.903 1.00 10.75 95 LEU A O 1
ATOM 839 N N . GLN A 1 108 ? 1.763 -28.980 -12.908 1.00 10.48 96 GLN A N 1
ATOM 840 C CA . GLN A 1 108 ? 1.766 -30.436 -12.968 1.00 10.54 96 GLN A CA 1
ATOM 841 C C . GLN A 1 108 ? 0.331 -31.004 -12.954 1.00 10.10 96 GLN A C 1
ATOM 842 O O . GLN A 1 108 ? -0.017 -31.845 -13.797 1.00 10.90 96 GLN A O 1
ATOM 848 N N . GLU A 1 109 ? -0.496 -30.538 -12.021 1.00 9.54 97 GLU A N 1
ATOM 849 C CA . GLU A 1 109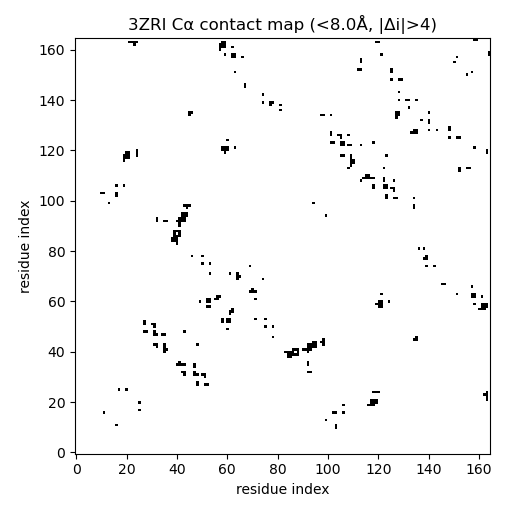 ? -1.836 -31.084 -11.972 1.00 10.43 97 GLU A CA 1
ATOM 850 C C . GLU A 1 109 ? -2.644 -30.739 -13.205 1.00 10.77 97 GLU A C 1
ATOM 851 O O . GLU A 1 109 ? -3.419 -31.562 -13.722 1.00 11.69 97 GLU A O 1
ATOM 857 N N . ALA A 1 110 ? -2.433 -29.525 -13.707 1.00 9.38 98 ALA A N 1
ATOM 858 C CA . ALA A 1 110 ? -3.163 -29.050 -14.883 1.00 10.62 98 ALA A CA 1
ATOM 859 C C . ALA A 1 110 ? -2.677 -29.814 -16.115 1.00 11.69 98 ALA A C 1
ATOM 860 O O . ALA A 1 110 ? -3.453 -30.113 -16.984 1.00 13.21 98 ALA A O 1
ATOM 862 N N . TRP A 1 111 ? -1.374 -30.126 -16.174 1.00 12.56 99 TRP A N 1
ATOM 863 C CA . TRP A 1 111 ? -0.900 -31.015 -17.273 1.00 12.28 99 TRP A CA 1
ATOM 864 C C . TRP A 1 111 ? -1.515 -32.448 -17.157 1.00 14.28 99 TRP A C 1
ATOM 865 O O . TRP A 1 111 ? -1.907 -33.031 -18.176 1.00 13.73 99 TRP A O 1
ATOM 876 N N . LEU A 1 112 ? -1.585 -33.001 -15.953 1.00 12.84 100 LEU A N 1
ATOM 877 C CA . LEU A 1 112 ? -2.214 -34.309 -15.789 1.00 14.17 100 LEU A CA 1
ATOM 878 C C . LEU A 1 112 ? -3.660 -34.295 -16.273 1.00 14.44 100 LEU A C 1
ATOM 879 O O . LEU A 1 112 ? -4.087 -35.168 -17.029 1.00 15.20 100 LEU A O 1
ATOM 884 N N . LEU A 1 113 ? -4.388 -33.293 -15.894 1.00 15.15 101 LEU A N 1
ATOM 885 C CA . LEU A 1 113 ? -5.787 -33.124 -16.384 1.00 17.65 101 LEU A CA 1
ATOM 886 C C . LEU A 1 113 ? -5.821 -32.876 -17.911 1.00 17.66 101 LEU A C 1
ATOM 887 O O . LEU A 1 113 ? -6.638 -33.500 -18.594 1.00 18.46 101 LEU A O 1
ATOM 892 N N . SER A 1 114 ? -4.896 -32.064 -18.453 1.00 16.96 102 SER A N 1
ATOM 893 C CA . SER A 1 114 ? -4.850 -31.807 -19.908 1.00 16.78 102 SER A CA 1
ATOM 894 C C . SER A 1 114 ? -4.678 -33.097 -20.693 1.00 17.84 102 SER A C 1
ATOM 895 O O . SER A 1 114 ? -5.302 -33.276 -21.761 1.00 20.75 102 SER A O 1
ATOM 898 N N . SER A 1 115 ? -3.816 -33.959 -20.177 1.00 14.39 103 SER A N 1
ATOM 899 C CA . SER A 1 115 ? -3.400 -35.104 -20.990 1.00 17.61 103 SER A CA 1
ATOM 900 C C . SER A 1 115 ? -4.340 -36.265 -20.852 1.00 18.02 103 SER A C 1
ATOM 901 O O . SER A 1 115 ? -4.178 -37.275 -21.545 1.00 23.11 103 SER A O 1
ATOM 904 N N . THR A 1 116 ? -5.345 -36.137 -20.013 1.00 18.74 104 THR A N 1
ATOM 905 C CA . THR A 1 116 ? -6.230 -37.271 -19.763 1.00 19.51 104 THR A CA 1
ATOM 906 C C . THR A 1 116 ? -7.648 -36.838 -20.121 1.00 22.58 104 THR A C 1
ATOM 907 O O . THR A 1 116 ? -8.083 -37.014 -21.283 1.00 26.73 104 THR A O 1
ATOM 911 N N . GLU A 1 117 ? -8.295 -36.149 -19.205 1.00 21.54 105 GLU A N 1
ATOM 912 C CA A GLU A 1 117 ? -9.732 -35.784 -19.308 0.43 23.98 105 GLU A CA 1
ATOM 913 C CA B GLU A 1 117 ? -9.729 -35.859 -19.348 0.57 24.14 105 GLU A CA 1
ATOM 914 C C . GLU A 1 117 ? -10.031 -34.753 -20.355 1.00 24.69 105 GLU A C 1
ATOM 915 O O . GLU A 1 117 ? -11.138 -34.740 -20.962 1.00 27.24 105 GLU A O 1
ATOM 926 N N . LEU A 1 118 ? -9.078 -33.855 -20.569 1.00 22.69 106 LEU A N 1
ATOM 927 C CA . LEU A 1 118 ? -9.314 -32.701 -21.452 1.00 24.23 106 LEU A CA 1
ATOM 928 C C . LEU A 1 118 ? -8.909 -32.952 -22.885 1.00 27.34 106 LEU A C 1
ATOM 929 O O . LEU A 1 118 ? -9.243 -32.107 -23.765 1.00 27.41 106 LEU A O 1
ATOM 934 N N . GLU A 1 119 ? -8.195 -34.060 -23.108 1.00 27.37 107 GLU A N 1
ATOM 935 C CA . GLU A 1 119 ? -7.669 -34.374 -24.424 1.00 32.21 107 GLU A CA 1
ATOM 936 C C . GLU A 1 119 ? -7.017 -33.174 -25.066 1.00 31.39 107 GLU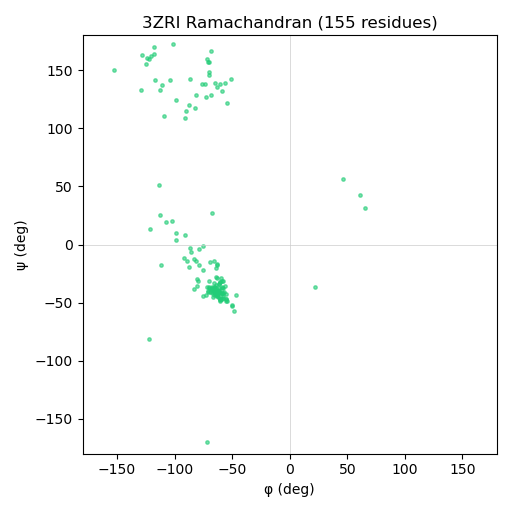 A C 1
ATOM 937 O O . GLU A 1 119 ? -7.430 -32.820 -26.172 1.00 34.44 107 GLU A O 1
ATOM 943 N N . GLN A 1 120 ? -6.030 -32.560 -24.402 1.00 28.68 108 GLN A N 1
ATOM 944 C CA . GLN A 1 120 ? -5.209 -31.456 -24.889 1.00 27.72 108 GLN A CA 1
ATOM 945 C C . GLN A 1 120 ? -3.747 -31.871 -25.141 1.00 28.31 108 GLN A C 1
ATOM 946 O O . GLN A 1 120 ? -3.143 -32.575 -24.311 1.00 28.71 108 GLN A O 1
ATOM 952 N N . ALA A 1 121 ? -3.150 -31.428 -26.266 1.00 27.54 109 ALA A N 1
ATOM 953 C CA . ALA A 1 121 ? -1.746 -31.752 -26.528 1.00 26.86 109 ALA A CA 1
ATOM 954 C C . ALA A 1 121 ? -0.833 -30.723 -25.908 1.00 26.41 109 ALA A C 1
ATOM 955 O O . ALA A 1 121 ? 0.360 -30.958 -25.733 1.00 25.35 109 ALA A O 1
ATOM 957 N N . GLU A 1 122 ? -1.379 -29.558 -25.603 1.00 23.22 110 GLU A N 1
ATOM 958 C CA . GLU A 1 122 ? -0.562 -28.560 -24.943 1.00 22.92 110 GLU A CA 1
ATOM 959 C C . GLU A 1 122 ? -1.209 -28.111 -23.625 1.00 18.23 110 GLU A C 1
ATOM 960 O O . GLU A 1 122 ? -2.427 -28.242 -23.461 1.00 21.88 110 GLU A O 1
ATOM 966 N N . LEU A 1 123 ? -0.386 -27.540 -22.770 1.00 18.58 111 LEU A N 1
ATOM 967 C CA . LEU A 1 123 ? -0.853 -27.030 -21.443 1.00 18.49 111 LEU A CA 1
ATOM 968 C C . LEU A 1 123 ? -1.326 -25.593 -21.688 1.00 18.15 111 LEU A C 1
ATOM 969 O O . LEU A 1 123 ? -0.524 -24.742 -22.081 1.00 21.56 111 LEU A O 1
ATOM 974 N N . ARG A 1 124 ? -2.608 -25.318 -21.400 1.00 16.69 112 ARG A N 1
ATOM 975 C CA . ARG A 1 124 ? -3.229 -24.023 -21.715 1.00 17.51 112 ARG A CA 1
ATOM 976 C C . ARG A 1 124 ? -3.734 -23.363 -20.434 1.00 15.05 112 ARG A C 1
ATOM 977 O O . ARG A 1 124 ? -3.922 -24.053 -19.441 1.00 13.56 112 ARG A O 1
ATOM 985 N N . SER A 1 125 ? -3.987 -22.062 -20.491 1.00 15.01 113 SER A N 1
ATOM 986 C CA . SER A 1 125 ? -4.421 -21.351 -19.278 1.00 13.77 113 SER A CA 1
ATOM 987 C C . SER A 1 125 ? -5.768 -21.917 -18.811 1.00 13.11 113 SER A C 1
ATOM 988 O O . SER A 1 125 ? -6.107 -21.838 -17.640 1.00 13.05 113 SER A O 1
ATOM 991 N N . GLY A 1 126 ? -6.570 -22.423 -19.770 1.00 13.53 114 GLY A N 1
ATOM 992 C CA . GLY A 1 126 ? -7.905 -22.901 -19.387 1.00 12.50 114 GLY A CA 1
ATOM 993 C C . GLY A 1 126 ? -7.782 -24.129 -18.455 1.00 11.17 114 GLY A C 1
ATOM 994 O O . GLY A 1 126 ? -8.581 -24.294 -17.530 1.00 10.06 114 GLY A O 1
ATOM 995 N N . ALA A 1 127 ? -6.733 -24.937 -18.679 1.00 11.36 115 ALA A N 1
ATOM 996 C CA . ALA A 1 127 ? -6.569 -26.164 -17.913 1.00 11.62 115 ALA A CA 1
ATOM 997 C C . ALA A 1 127 ? -5.955 -25.825 -16.570 1.00 11.16 115 ALA A C 1
ATOM 998 O O . ALA A 1 127 ? -6.299 -26.413 -15.521 1.00 11.38 115 ALA A O 1
ATOM 1000 N N . ILE A 1 128 ? -5.079 -24.839 -16.609 1.00 9.68 116 ILE A N 1
ATOM 1001 C CA . ILE A 1 128 ? -4.463 -24.331 -15.396 1.00 10.82 116 ILE A CA 1
ATOM 1002 C C . ILE A 1 128 ? -5.585 -23.736 -14.500 1.00 12.36 116 ILE A C 1
ATOM 1003 O O . ILE A 1 128 ? -5.635 -24.013 -13.301 1.00 10.27 116 ILE A O 1
ATOM 1008 N N . PHE A 1 129 ? -6.507 -22.960 -15.108 1.00 11.52 117 PHE A N 1
ATOM 1009 C CA . PHE A 1 129 ? -7.543 -22.313 -14.301 1.00 10.12 117 PHE A CA 1
ATOM 1010 C C . PHE A 1 129 ? -8.541 -23.384 -13.787 1.00 10.59 117 PHE A C 1
ATOM 1011 O O . PHE A 1 129 ? -8.983 -23.293 -12.642 1.00 10.41 117 PHE A O 1
ATOM 1019 N N . LEU A 1 130 ? -8.912 -24.368 -14.610 1.00 10.77 118 LEU A N 1
ATOM 1020 C CA . LEU A 1 130 ? -9.854 -25.411 -14.185 1.00 12.71 118 LEU A CA 1
ATOM 1021 C C . LEU A 1 130 ? -9.212 -26.198 -13.005 1.00 12.46 118 LEU A C 1
ATOM 1022 O O . LEU A 1 130 ? -9.905 -26.525 -12.012 1.00 11.40 118 LEU A O 1
ATOM 1027 N N . ALA A 1 131 ? -7.913 -26.477 -13.107 1.00 10.97 119 ALA A N 1
ATOM 1028 C CA . ALA A 1 131 ? -7.263 -27.230 -11.997 1.00 10.45 119 ALA A CA 1
ATOM 1029 C C . ALA A 1 131 ? -7.267 -26.406 -10.733 1.00 9.49 119 ALA A C 1
ATOM 1030 O O . ALA A 1 131 ? -7.494 -26.956 -9.638 1.00 10.29 119 ALA A O 1
ATOM 1032 N N . ALA A 1 132 ? -6.980 -25.114 -10.875 1.00 9.10 120 ALA A N 1
ATOM 1033 C CA . ALA A 1 132 ? -6.959 -24.197 -9.714 1.00 11.03 120 ALA A CA 1
ATOM 1034 C C . ALA A 1 132 ? -8.360 -24.073 -9.094 1.00 11.11 120 ALA A C 1
ATOM 1035 O O . ALA A 1 132 ? -8.501 -24.053 -7.886 1.00 9.88 120 ALA A O 1
ATOM 1037 N N . LEU A 1 133 ? -9.371 -23.984 -9.944 1.00 11.01 121 LEU A N 1
ATOM 1038 C CA . LEU A 1 133 ? -10.763 -23.829 -9.427 1.00 11.00 121 LEU A CA 1
ATOM 1039 C C . LEU A 1 133 ? -11.179 -25.133 -8.736 1.00 11.12 121 LEU A C 1
ATOM 1040 O O . LEU A 1 133 ? -11.864 -25.108 -7.702 1.00 12.39 121 LEU A O 1
ATOM 1045 N N . THR A 1 134 ? -10.764 -26.266 -9.316 1.00 11.54 122 THR A N 1
ATOM 1046 C CA . THR A 1 134 ? -11.167 -27.580 -8.748 1.00 12.42 122 THR A CA 1
ATOM 1047 C C . THR A 1 134 ? -10.562 -27.732 -7.323 1.00 12.29 122 THR A C 1
ATOM 1048 O O . THR A 1 134 ? -11.212 -28.255 -6.388 1.00 12.45 122 THR A O 1
ATOM 1052 N N . ARG A 1 135 ? -9.355 -27.233 -7.171 1.00 8.85 123 ARG A N 1
ATOM 1053 C CA . ARG A 1 135 ? -8.628 -27.269 -5.896 1.00 10.77 123 ARG A CA 1
ATOM 1054 C C . ARG A 1 135 ? -8.456 -25.847 -5.386 1.00 10.30 123 ARG A C 1
ATOM 1055 O O . ARG A 1 135 ? -7.355 -25.431 -4.999 1.00 10.25 123 ARG A O 1
ATOM 1063 N N . ALA A 1 136 ? -9.573 -25.092 -5.323 1.00 9.95 124 ALA A N 1
ATOM 1064 C CA . ALA A 1 136 ? -9.470 -23.673 -4.957 1.00 10.38 124 ALA A CA 1
ATOM 1065 C C . ALA A 1 136 ? -8.858 -23.421 -3.612 1.00 10.22 124 ALA A C 1
ATOM 1066 O O . ALA A 1 136 ? -8.106 -22.432 -3.444 1.00 10.84 124 ALA A O 1
ATOM 1068 N N . ASP A 1 137 ? -9.147 -24.264 -2.650 1.00 10.77 125 ASP A N 1
ATOM 1069 C CA . ASP A 1 137 ? -8.590 -24.131 -1.325 1.00 12.43 125 ASP A CA 1
ATOM 1070 C C . ASP A 1 137 ? -7.071 -24.154 -1.314 1.00 11.80 125 ASP A C 1
ATOM 1071 O O . ASP A 1 137 ? -6.455 -23.509 -0.494 1.00 13.28 125 ASP A O 1
ATOM 1076 N N . ARG A 1 138 ? -6.497 -24.889 -2.266 1.00 8.62 126 ARG A N 1
ATOM 1077 C CA A ARG A 1 138 ? -5.049 -25.040 -2.321 0.54 10.83 126 ARG A CA 1
ATOM 1078 C CA B ARG A 1 138 ? -5.049 -25.090 -2.398 0.46 11.03 126 ARG A CA 1
ATOM 1079 C C . ARG A 1 138 ? -4.427 -23.924 -3.187 1.00 10.50 126 ARG A C 1
ATOM 1080 O O . ARG A 1 138 ? -3.322 -23.410 -2.843 1.00 10.86 126 ARG A O 1
ATOM 1095 N N . TYR A 1 139 ? -5.112 -23.495 -4.248 1.00 9.70 127 TYR A N 1
ATOM 1096 C CA . TYR A 1 139 ? -4.409 -22.685 -5.275 1.00 9.95 127 TYR A CA 1
ATOM 1097 C C . TYR A 1 139 ? -4.834 -21.241 -5.358 1.00 12.21 127 TYR A C 1
ATOM 1098 O O . TYR A 1 139 ? -4.113 -20.460 -6.006 1.00 13.61 127 TYR A O 1
ATOM 1107 N N . LEU A 1 140 ? -5.998 -20.902 -4.799 1.00 11.46 128 LEU A N 1
ATOM 1108 C CA . LEU A 1 140 ? -6.504 -19.528 -5.021 1.00 12.71 128 LEU A CA 1
ATOM 1109 C C . LEU A 1 140 ? -6.612 -18.706 -3.738 1.00 13.90 128 LEU A C 1
ATOM 1110 O O . LEU A 1 140 ? -7.041 -19.219 -2.675 1.00 14.20 128 LEU A O 1
ATOM 1115 N N . SER A 1 141 ? -6.269 -17.410 -3.839 1.00 16.46 129 SER A N 1
ATOM 1116 C CA A SER A 1 141 ? -6.396 -16.503 -2.682 0.45 16.81 129 SER A CA 1
ATOM 1117 C CA B SER A 1 141 ? -6.383 -16.504 -2.697 0.55 16.89 129 SER A CA 1
ATOM 1118 C C . SER A 1 141 ? -7.852 -16.494 -2.260 1.00 17.63 129 SER A C 1
ATOM 1119 O O . SER A 1 141 ? -8.730 -16.679 -3.086 1.00 15.81 129 SER A O 1
ATOM 1124 N N . PHE A 1 142 ? -8.070 -16.250 -0.996 1.00 17.98 130 PHE A N 1
ATOM 1125 C CA . PHE A 1 142 ? -9.408 -16.349 -0.364 1.00 19.61 130 PHE A CA 1
ATOM 1126 C C . PHE A 1 142 ? -10.479 -15.581 -1.149 1.00 18.81 130 PHE A C 1
ATOM 1127 O O . PHE A 1 142 ? -11.553 -16.147 -1.428 1.00 19.38 130 PHE A O 1
ATOM 1135 N N . LYS A 1 143 ? -10.223 -14.298 -1.447 1.00 17.70 131 LYS A N 1
ATOM 1136 C CA . LYS A 1 143 ? -11.191 -13.449 -2.220 1.00 20.92 131 LYS A CA 1
ATOM 1137 C C . LYS A 1 143 ? -11.538 -13.984 -3.602 1.00 17.51 131 LYS A C 1
ATOM 1138 O O . LYS A 1 143 ? -12.648 -13.812 -4.074 1.00 17.57 131 LYS A O 1
ATOM 1144 N N . LEU A 1 144 ? -10.617 -14.672 -4.260 1.00 16.94 132 LEU A N 1
ATOM 1145 C CA . LEU A 1 144 ? -10.909 -15.201 -5.585 1.00 14.40 132 LEU A CA 1
ATOM 1146 C C . LEU A 1 144 ? -11.688 -16.460 -5.446 1.00 14.51 132 LEU A C 1
ATOM 1147 O O . LEU A 1 144 ? -12.467 -16.782 -6.329 1.00 14.85 132 LEU A O 1
ATOM 1152 N N . ILE A 1 145 ? -11.484 -17.203 -4.362 1.00 12.47 133 ILE A N 1
ATOM 1153 C CA . ILE A 1 145 ? -12.354 -18.376 -4.157 1.00 14.25 133 ILE A CA 1
ATOM 1154 C C . ILE A 1 145 ? -13.830 -17.856 -4.097 1.00 14.51 133 ILE A C 1
ATOM 1155 O O . ILE A 1 145 ? -14.707 -18.410 -4.763 1.00 16.19 133 ILE A O 1
ATOM 1160 N N . SER A 1 146 ? -14.059 -16.802 -3.315 1.00 16.80 134 SER A N 1
ATOM 1161 C CA . SER A 1 146 ? -15.430 -16.236 -3.177 1.00 17.80 134 SER A CA 1
ATOM 1162 C C . SER A 1 146 ? -15.919 -15.771 -4.538 1.00 18.09 134 SER A C 1
ATOM 1163 O O . SER A 1 146 ? -17.032 -16.056 -4.942 1.00 17.32 134 SER A O 1
ATOM 1166 N N . LEU A 1 147 ? -15.051 -15.050 -5.223 1.00 16.44 135 LEU A N 1
ATOM 1167 C CA . LEU A 1 147 ? -15.431 -14.469 -6.520 1.00 17.55 135 LEU A CA 1
ATOM 1168 C C . LEU A 1 147 ? -15.795 -15.460 -7.578 1.00 17.02 135 LEU A C 1
ATOM 1169 O O . LEU A 1 147 ? -16.720 -15.236 -8.367 1.00 17.41 135 LEU A O 1
ATOM 1174 N N . PHE A 1 148 ? -15.119 -16.603 -7.548 1.00 16.52 136 PHE A N 1
ATOM 1175 C CA . PHE A 1 148 ? -15.214 -17.641 -8.555 1.00 15.32 136 PHE A CA 1
ATOM 1176 C C . PHE A 1 148 ? -16.147 -18.762 -8.140 1.00 15.38 136 PHE A C 1
ATOM 1177 O O . PHE A 1 148 ? -16.222 -19.771 -8.836 1.00 15.93 136 PHE A O 1
ATOM 1185 N N . GLU A 1 149 ? -16.898 -18.582 -7.069 1.00 17.08 137 GLU A N 1
ATOM 1186 C CA . GLU A 1 149 ? -17.750 -19.640 -6.551 1.00 20.76 137 GLU A CA 1
ATOM 1187 C C . GLU A 1 149 ? -18.788 -20.094 -7.596 1.00 20.25 137 GLU A C 1
ATOM 1188 O O . GLU A 1 149 ? -19.102 -21.277 -7.652 1.00 21.31 137 GLU A O 1
ATOM 1194 N N . GLY A 1 150 ? -19.189 -19.194 -8.491 1.00 18.92 138 GLY A N 1
ATOM 1195 C CA . GLY A 1 150 ? -20.252 -19.538 -9.460 1.00 21.92 138 GLY A CA 1
ATOM 1196 C C . GLY A 1 150 ? -19.783 -20.231 -10.699 1.00 23.15 138 GLY A C 1
ATOM 1197 O O . GLY A 1 150 ? -20.635 -20.644 -11.547 1.00 23.17 138 GLY A O 1
ATOM 1198 N N . ILE A 1 151 ? -18.448 -20.349 -10.869 1.00 19.15 139 ILE A N 1
ATOM 1199 C CA . ILE A 1 151 ? -17.940 -21.021 -12.074 1.00 17.93 139 ILE A CA 1
ATOM 1200 C C . ILE A 1 151 ? -18.205 -22.506 -11.901 1.00 19.73 139 ILE A C 1
ATOM 1201 O O . ILE A 1 151 ? -17.836 -23.119 -10.896 1.00 19.60 139 ILE A O 1
ATOM 1206 N N . ASN A 1 152 ? -18.855 -23.137 -12.875 1.00 19.86 140 ASN A N 1
ATOM 1207 C CA . ASN A 1 152 ? -19.251 -24.536 -12.679 1.00 19.98 140 ASN A CA 1
ATOM 1208 C C . ASN A 1 152 ? -18.114 -25.435 -13.203 1.00 19.47 140 ASN A C 1
ATOM 1209 O O . ASN A 1 152 ? -17.860 -25.489 -14.406 1.00 18.30 140 ASN A O 1
ATOM 1214 N N . ARG A 1 153 ? -17.378 -26.094 -12.289 1.00 19.52 141 ARG A N 1
ATOM 1215 C CA . ARG A 1 153 ? -16.206 -26.865 -12.701 1.00 18.53 141 ARG A CA 1
ATOM 1216 C C . ARG A 1 153 ? -16.580 -28.058 -13.561 1.00 19.60 141 ARG A C 1
ATOM 1217 O O . ARG A 1 153 ? -15.892 -28.349 -14.528 1.00 19.06 141 ARG A O 1
ATOM 1225 N N . GLU A 1 154 ? -17.641 -28.777 -13.164 1.00 22.29 142 GLU A N 1
ATOM 1226 C CA A GLU A 1 154 ? -18.066 -29.970 -13.891 0.58 23.79 142 GLU A CA 1
ATOM 1227 C CA B GLU A 1 154 ? -18.067 -29.984 -13.905 0.42 23.37 142 GLU A CA 1
ATOM 1228 C C . GLU A 1 154 ? -18.343 -29.625 -15.377 1.00 23.44 142 GLU A C 1
ATOM 1229 O O . GLU A 1 154 ? -17.864 -30.307 -16.310 1.00 21.92 142 GLU A O 1
ATOM 1240 N N . ASN A 1 155 ? -19.088 -28.563 -15.586 1.00 22.34 143 ASN A N 1
ATOM 1241 C CA . ASN A 1 155 ? -19.414 -28.050 -16.937 1.00 21.82 143 ASN A CA 1
ATOM 1242 C C . ASN A 1 155 ? -18.206 -27.579 -17.714 1.00 20.43 143 ASN A C 1
ATOM 1243 O O . ASN A 1 155 ? -18.046 -27.889 -18.911 1.00 20.85 143 ASN A O 1
ATOM 1248 N N . LEU A 1 156 ? -17.288 -26.865 -17.051 1.00 17.72 144 LEU A N 1
ATOM 1249 C CA . LEU A 1 156 ? -16.057 -26.434 -17.774 1.00 16.88 144 LEU A CA 1
ATOM 1250 C C . LEU A 1 156 ? -15.221 -27.677 -18.209 1.00 18.86 144 LEU A C 1
ATOM 1251 O O . LEU A 1 156 ? -14.641 -27.732 -19.318 1.00 18.77 144 LEU A O 1
ATOM 1256 N N . LYS A 1 157 ? -15.105 -28.679 -17.325 1.00 17.87 145 LYS A N 1
ATOM 1257 C CA . LYS A 1 157 ? -14.345 -29.902 -17.694 1.00 18.29 145 LYS A CA 1
ATOM 1258 C C . LYS A 1 157 ? -15.081 -30.642 -18.802 1.00 18.65 145 LYS A C 1
ATOM 1259 O O . LYS A 1 157 ? -14.468 -30.991 -19.820 1.00 20.17 145 LYS A O 1
ATOM 1265 N N . LYS A 1 158 ? -16.410 -30.796 -18.660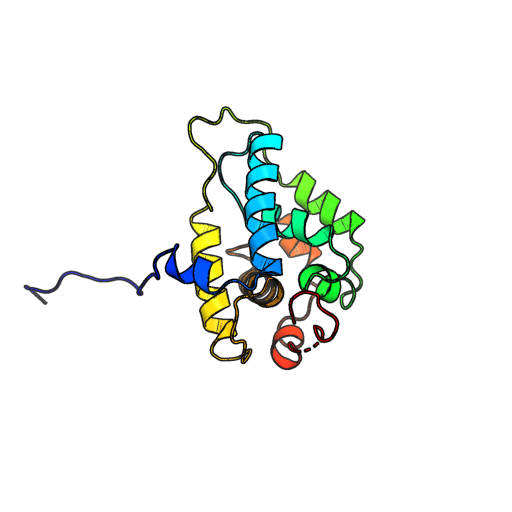 1.00 19.18 146 LYS A N 1
ATOM 1266 C CA . LYS A 1 158 ? -17.196 -31.615 -19.599 1.00 22.08 146 LYS A CA 1
ATOM 1267 C C . LYS A 1 158 ? -17.138 -30.970 -20.973 1.00 21.92 146 LYS A C 1
ATOM 1268 O O . LYS A 1 158 ? -16.937 -31.662 -21.977 1.00 22.40 146 LYS A O 1
ATOM 1274 N N . HIS A 1 159 ? -17.278 -29.645 -21.027 1.00 19.99 147 HIS A N 1
ATOM 1275 C CA . HIS A 1 159 ? -17.448 -28.946 -22.344 1.00 20.70 147 HIS A CA 1
ATOM 1276 C C . HIS A 1 159 ? -16.274 -28.065 -22.721 1.00 19.85 147 HIS A C 1
ATOM 1277 O O . HIS A 1 159 ? -16.409 -27.120 -23.482 1.00 18.92 147 HIS A O 1
ATOM 1284 N N . PHE A 1 160 ? -15.094 -28.416 -22.173 1.00 19.29 148 PHE A N 1
ATOM 1285 C CA . PHE A 1 160 ? -13.876 -27.593 -22.205 1.00 18.77 148 PHE A CA 1
ATOM 1286 C C . PHE A 1 160 ? -13.594 -27.077 -23.619 1.00 19.03 148 PHE A C 1
ATOM 1287 O O . PHE A 1 160 ? -13.479 -25.877 -23.835 1.00 18.24 148 PHE A O 1
ATOM 1295 N N . ALA A 1 161 ? -13.460 -27.964 -24.600 1.00 20.33 149 ALA A N 1
ATOM 1296 C CA . ALA A 1 161 ? -13.042 -27.482 -25.934 1.00 20.64 149 ALA A CA 1
ATOM 1297 C C . ALA A 1 161 ? -14.096 -26.594 -26.624 1.00 21.59 149 ALA A C 1
ATOM 1298 O O . ALA A 1 161 ? -13.734 -25.674 -27.337 1.00 23.74 149 ALA A O 1
ATOM 1308 N N . ILE A 1 163 ? -16.411 -24.687 -25.001 1.00 18.96 151 ILE A N 1
ATOM 1309 C CA . ILE A 1 163 ? -16.362 -23.388 -24.360 1.00 19.04 151 ILE A CA 1
ATOM 1310 C C . ILE A 1 163 ? -15.201 -22.502 -24.850 1.00 18.69 151 ILE A C 1
ATOM 1311 O O . ILE A 1 163 ? -15.367 -21.252 -25.019 1.00 19.52 151 ILE A O 1
ATOM 1316 N N . LEU A 1 164 ? -14.062 -23.137 -25.121 1.00 18.59 152 LEU A N 1
ATOM 1317 C CA . LEU A 1 164 ? -12.847 -22.392 -25.475 1.00 20.41 152 LEU A CA 1
ATOM 1318 C C . LEU A 1 164 ? -12.550 -22.393 -26.962 1.00 22.44 152 LEU A C 1
ATOM 1319 O O . LEU A 1 164 ? -11.411 -22.090 -27.356 1.00 22.70 152 LEU A O 1
ATOM 1324 N N . SER A 1 165 ? -13.584 -22.680 -27.797 1.00 22.63 153 SER A N 1
ATOM 1325 C CA A SER A 1 165 ? -13.408 -22.758 -29.275 0.73 23.26 153 SER A CA 1
ATOM 1326 C CA B SER A 1 165 ? -13.416 -22.737 -29.274 0.27 23.50 153 SER A CA 1
ATOM 1327 C C . SER A 1 165 ? -12.768 -21.511 -29.926 1.00 23.69 153 SER A C 1
ATOM 1328 O O . SER A 1 165 ? -12.023 -21.627 -30.915 1.00 25.41 153 SER A O 1
ATOM 1333 N N . ASP A 1 166 ? -13.082 -20.313 -29.420 1.00 23.25 154 ASP A N 1
ATOM 1334 C CA . ASP A 1 166 ? -12.567 -19.093 -29.997 1.00 24.47 154 ASP A CA 1
ATOM 1335 C C . ASP A 1 166 ? -11.252 -18.625 -29.390 1.00 23.29 154 ASP A C 1
ATOM 1336 O O . ASP A 1 166 ? -10.784 -17.524 -29.702 1.00 21.52 154 ASP A O 1
ATOM 1341 N N . SER A 1 167 ? -10.639 -19.449 -28.525 1.00 21.39 155 SER A N 1
ATOM 1342 C CA . SER A 1 167 ? -9.488 -18.987 -27.764 1.00 20.72 155 SER A CA 1
ATOM 1343 C C . SER A 1 167 ? -8.259 -18.792 -28.647 1.00 20.68 155 SER A C 1
ATOM 1344 O O . SER A 1 167 ? -8.054 -19.561 -29.591 1.00 19.74 155 SER A O 1
ATOM 1347 N N . ALA A 1 168 ? -7.422 -17.818 -28.264 1.00 21.86 156 ALA A N 1
ATOM 1348 C CA . ALA A 1 168 ? -6.110 -17.650 -28.851 1.00 23.64 156 ALA A CA 1
ATOM 1349 C C . ALA A 1 168 ? -5.210 -18.868 -28.586 1.00 25.57 156 ALA A C 1
ATOM 1350 O O . ALA A 1 168 ? -4.212 -19.086 -29.287 1.00 25.38 156 ALA A O 1
ATOM 1352 N N . GLU A 1 169 ? -5.587 -19.709 -27.614 1.00 23.75 157 GLU A N 1
ATOM 1353 C CA . GLU A 1 169 ? -4.767 -20.840 -27.229 1.00 23.54 157 GLU A CA 1
ATOM 1354 C C . GLU A 1 169 ? -5.220 -22.157 -27.866 1.00 26.57 157 GLU A C 1
ATOM 1355 O O . GLU A 1 169 ? -4.728 -23.226 -27.482 1.00 25.61 157 GLU A O 1
ATOM 1361 N N . THR A 1 170 ? -6.229 -22.094 -28.739 1.00 27.70 158 THR A N 1
ATOM 1362 C CA . THR A 1 170 ? -6.725 -23.257 -29.473 1.00 32.09 158 THR A CA 1
ATOM 1363 C C . THR A 1 170 ? -5.956 -23.337 -30.793 1.00 34.38 158 THR A C 1
ATOM 1364 O O . THR A 1 170 ? -6.057 -22.367 -31.540 1.00 36.98 158 THR A O 1
#

Sequence (165 aa):
HHHHHHTDPIRIELLPTLIAKLNNAQSKLALEQAASLCIERQHPEVTLEHYLDVLLDNPLSDVRLVLKQQAGLEVDQVKQAIASTYSREQVLDTYPAFSPLLVELLQEAWLLSSTEELEQAELRSGAIFLAALTRADRRYLSSFKLISLFEGINREENLKKHFAILSSDSAET

B-factor: mean 23.87, std 9.52, range [7.81, 63.8]

Secondary structure (DSSP, 8-state):
-TTS----S----HHHHHHHB-HHHHHHHHHHHHHHHHHT-SEE-HHHHHHHHTT-TTSHHHHHHHHTT--HHHHHHHHHHHS------SSPPEEPHHHHHHHHHHHHHHHTTT--SSB-HHHHHHHHHHTHHHHS-HHHHHHTTTS-HHHHHHT----TT-TT-

Foldseek 3Di:
DVPDDDDDDDADDLVVLLVQAQPVLNVLQVVLLVVCVVQQHQARAVLSSLLSQLVPCQALSNLLCVVLVHDSVVSNVLSVVQDDHHDHHPDRHYHDPLLSVLSVVLVVLCVPQVVHSGRGVLSSVLSCLVVVVSGHDPSVVVVCVRRDSVVCSVVVVSSVRHPRD

Radius of gyration: 16.22 Å; Cα contacts (8 Å, |Δi|>4): 205; chains: 1; bounding box: 38×48×34 Å

CATH classification: 1.10.1780.10

Solvent-accessible surface area: 9701 Å² total

Nearest PDB structures (foldseek):
  3zri-assembly1_A  TM=1.006E+00  e=5.587E-26  Vibrio cholerae V52
  4hh6-assembly1_A  TM=8.530E-01  e=1.396E-07  Escherichia coli 042
  4hh5-assembly1_A  TM=8.604E-01  e=1.009E-06  Escherichia coli 042
  8ibp-assembly1_A  TM=7.863E-01  e=4.686E-04  Mycobacterium tuberculosis
  6ucr-assembly1_A  TM=7.479E-01  e=3.612E-04  Mycobacterium tuberculosis H37Rv